Protein AF-A9EQ02-F1 (afdb_monomer)

Solvent-accessible surface area (backbone atoms only — not comparable to full-atom values): 9362 Å² total; per-residue (Å²): 140,82,87,82,80,83,86,80,81,87,84,89,78,82,87,79,85,84,86,68,87,80,81,74,72,84,68,91,67,65,76,79,78,74,63,93,78,75,87,81,80,82,94,76,81,80,89,75,95,81,84,79,92,88,86,83,88,87,68,89,73,66,67,55,66,66,58,56,41,49,5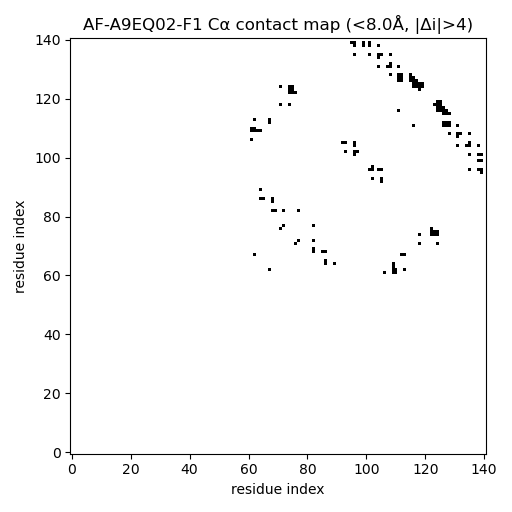6,42,31,74,38,55,65,59,51,77,65,56,47,50,57,43,50,52,54,51,51,53,50,47,53,48,16,52,79,63,73,31,46,70,37,47,53,50,29,44,46,36,40,67,76,44,53,41,67,43,99,80,42,40,73,44,60,78,41,60,70,36,45,55,51,28,50,70,59,59,110

Structure (mmCIF, N/CA/C/O backbone):
data_AF-A9EQ02-F1
#
_entry.id   AF-A9EQ02-F1
#
loop_
_atom_site.group_PDB
_atom_site.id
_atom_site.type_symbol
_atom_site.label_atom_id
_atom_site.label_alt_id
_atom_site.label_comp_id
_atom_site.label_asym_id
_atom_site.label_entity_id
_atom_site.label_seq_id
_atom_site.pdbx_PDB_ins_code
_atom_site.Cartn_x
_atom_site.Cartn_y
_atom_site.Cartn_z
_atom_site.occupancy
_atom_site.B_iso_or_equiv
_atom_site.auth_seq_id
_atom_site.auth_comp_id
_atom_site.auth_asym_id
_atom_site.auth_atom_id
_atom_site.pdbx_PDB_model_num
ATOM 1 N N . MET A 1 1 ? 37.600 7.383 -55.917 1.00 43.31 1 MET A N 1
ATOM 2 C CA . MET A 1 1 ? 37.124 6.985 -54.575 1.00 43.31 1 MET A CA 1
ATOM 3 C C . MET A 1 1 ? 35.644 7.346 -54.496 1.00 43.31 1 MET A C 1
ATOM 5 O O . MET A 1 1 ? 35.332 8.526 -54.495 1.00 43.31 1 MET A O 1
ATOM 9 N N . ARG A 1 2 ? 34.736 6.365 -54.609 1.00 42.25 2 ARG A N 1
ATOM 10 C CA . ARG A 1 2 ? 33.275 6.575 -54.660 1.00 42.25 2 ARG A CA 1
ATOM 11 C C . ARG A 1 2 ? 32.650 5.933 -53.423 1.00 42.25 2 ARG A C 1
ATOM 13 O O . ARG A 1 2 ? 32.758 4.724 -53.263 1.00 42.25 2 ARG A O 1
ATOM 20 N N . ALA A 1 3 ? 32.049 6.747 -52.560 1.00 49.22 3 ALA A N 1
ATOM 21 C CA . ALA A 1 3 ? 31.306 6.291 -51.393 1.00 49.22 3 ALA A CA 1
ATOM 22 C C . ALA A 1 3 ?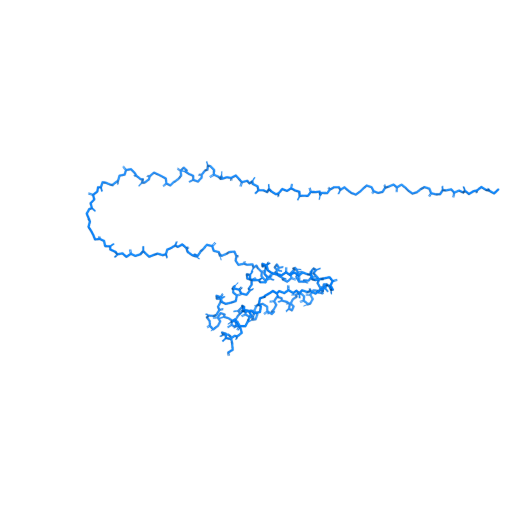 29.904 5.829 -51.824 1.00 49.22 3 ALA A C 1
ATOM 24 O O . ALA A 1 3 ? 29.127 6.607 -52.379 1.00 49.22 3 ALA A O 1
ATOM 25 N N . THR A 1 4 ? 29.604 4.554 -51.597 1.00 55.34 4 THR A N 1
ATOM 26 C CA . THR A 1 4 ? 28.272 3.956 -51.730 1.00 55.34 4 THR A CA 1
ATOM 27 C C . THR A 1 4 ? 27.456 4.251 -50.477 1.00 55.34 4 THR A C 1
ATOM 29 O O . THR A 1 4 ? 27.792 3.790 -49.389 1.00 55.34 4 THR A O 1
ATOM 32 N N . TRP A 1 5 ? 26.383 5.019 -50.644 1.00 49.88 5 TRP A N 1
ATOM 33 C CA . TRP A 1 5 ? 25.360 5.259 -49.634 1.00 49.88 5 TRP A CA 1
ATOM 34 C C . TRP A 1 5 ? 24.387 4.074 -49.613 1.00 49.88 5 TRP A C 1
ATOM 36 O O . TRP A 1 5 ? 23.770 3.766 -50.630 1.00 49.88 5 TRP A O 1
ATOM 46 N N . VAL A 1 6 ? 24.250 3.407 -48.466 1.00 51.97 6 VAL A N 1
ATOM 47 C CA . VAL A 1 6 ? 23.162 2.453 -48.208 1.00 51.97 6 VAL A CA 1
ATOM 48 C C . VAL A 1 6 ? 21.989 3.240 -47.633 1.00 51.97 6 VAL A C 1
ATOM 50 O O . VAL A 1 6 ? 22.014 3.671 -46.483 1.00 51.97 6 VAL A O 1
ATOM 53 N N . SER A 1 7 ? 20.966 3.446 -48.456 1.00 43.84 7 SER A N 1
ATOM 54 C CA . SER A 1 7 ? 19.662 3.961 -48.046 1.00 43.84 7 SER A CA 1
ATOM 55 C C . SER A 1 7 ? 18.888 2.860 -47.315 1.00 43.84 7 SER A C 1
ATOM 57 O O . SER A 1 7 ? 18.625 1.806 -47.893 1.00 43.84 7 SER A O 1
ATOM 59 N N . ARG A 1 8 ? 18.498 3.095 -46.057 1.00 42.16 8 ARG A N 1
ATOM 60 C CA . ARG A 1 8 ? 17.496 2.283 -45.351 1.00 42.16 8 ARG A CA 1
ATOM 61 C C . ARG A 1 8 ? 16.179 3.062 -45.312 1.00 42.16 8 ARG A C 1
ATOM 63 O O . ARG A 1 8 ? 16.150 4.210 -44.883 1.00 42.16 8 ARG A O 1
ATOM 70 N N . ALA A 1 9 ? 15.139 2.423 -45.838 1.00 50.91 9 ALA A N 1
ATOM 71 C CA . ALA A 1 9 ? 13.764 2.896 -45.964 1.00 50.91 9 ALA A CA 1
ATOM 72 C C . ALA A 1 9 ? 13.076 3.158 -44.601 1.00 50.91 9 ALA A C 1
ATOM 74 O O . ALA A 1 9 ? 13.541 2.638 -43.582 1.00 50.91 9 ALA A O 1
ATOM 75 N N . PRO A 1 10 ? 11.971 3.934 -44.580 1.00 45.03 10 PRO A N 1
ATOM 76 C CA . PRO A 1 10 ? 11.221 4.266 -43.370 1.00 45.03 10 PRO A CA 1
ATOM 77 C C . PRO A 1 10 ? 10.322 3.105 -42.924 1.00 45.03 10 PRO A C 1
ATOM 79 O O . PRO A 1 10 ? 9.668 2.466 -43.745 1.00 45.03 10 PRO A O 1
ATOM 82 N N . ALA A 1 11 ? 10.262 2.859 -41.615 1.00 43.84 11 ALA A N 1
ATOM 83 C CA . ALA A 1 11 ? 9.223 2.031 -41.016 1.00 43.84 11 ALA A CA 1
ATOM 84 C C . ALA A 1 11 ? 8.061 2.939 -40.599 1.00 43.84 11 ALA A C 1
ATOM 86 O O . ALA A 1 11 ? 8.168 3.723 -39.656 1.00 43.84 11 ALA A O 1
ATOM 87 N N . GLU A 1 12 ? 6.965 2.842 -41.344 1.00 45.91 12 GLU A N 1
ATOM 88 C CA . GLU A 1 12 ? 5.664 3.367 -40.958 1.00 45.91 12 GLU A CA 1
ATOM 89 C C . GLU A 1 12 ? 5.092 2.501 -39.824 1.00 45.91 12 GLU A C 1
ATOM 91 O O . GLU A 1 12 ? 4.828 1.314 -40.007 1.00 45.91 12 GLU A O 1
ATOM 96 N N . GLY A 1 13 ? 4.915 3.093 -38.643 1.00 38.91 13 GLY A N 1
ATOM 97 C CA . GLY A 1 13 ? 4.228 2.501 -37.495 1.00 38.91 13 GLY A CA 1
ATOM 98 C C . GLY A 1 13 ? 3.146 3.465 -37.024 1.00 38.91 13 GLY A C 1
ATOM 99 O O . GLY A 1 13 ? 3.438 4.546 -36.524 1.00 38.91 13 GLY A O 1
ATOM 100 N N . GLY A 1 14 ? 1.899 3.108 -37.309 1.00 35.34 14 GLY A N 1
ATOM 101 C CA . GLY A 1 14 ? 0.749 4.000 -37.350 1.00 35.34 14 GLY A CA 1
ATOM 102 C C . GLY A 1 14 ? 0.258 4.551 -36.008 1.00 35.34 14 GLY A C 1
ATOM 103 O O . GLY A 1 14 ? 0.260 3.894 -34.974 1.00 35.34 14 GLY A O 1
ATOM 104 N N . LYS A 1 15 ? -0.257 5.778 -36.118 1.00 42.47 15 LYS A N 1
ATOM 105 C CA . LYS A 1 15 ? -1.243 6.467 -35.276 1.00 42.47 15 LYS A CA 1
ATOM 106 C C . LYS A 1 15 ? -2.081 5.552 -34.372 1.00 42.47 15 LYS A C 1
ATOM 108 O O . LYS A 1 15 ? -2.837 4.744 -34.903 1.00 42.47 15 LYS A O 1
ATOM 113 N N . ARG A 1 16 ? -2.151 5.882 -33.076 1.00 41.09 16 ARG A N 1
ATOM 114 C CA . ARG A 1 16 ? -3.424 6.045 -32.343 1.00 41.09 16 ARG A CA 1
ATOM 115 C C . ARG A 1 16 ? -3.302 7.160 -31.307 1.00 41.09 16 ARG A C 1
ATOM 117 O O . ARG A 1 16 ? -2.924 6.945 -30.165 1.00 41.09 16 ARG A O 1
ATOM 124 N N . ALA A 1 17 ? -3.675 8.362 -31.734 1.00 42.12 17 ALA A N 1
ATOM 125 C CA . ALA A 1 17 ? -4.306 9.309 -30.833 1.00 42.12 17 ALA A CA 1
ATOM 126 C C . ALA A 1 17 ? -5.637 8.682 -30.388 1.00 42.12 17 ALA A C 1
ATOM 128 O O . ALA A 1 17 ? -6.490 8.428 -31.236 1.00 42.12 17 ALA A O 1
ATOM 129 N N . ASN A 1 18 ? -5.811 8.422 -29.094 1.00 40.78 18 ASN A N 1
ATOM 130 C CA . ASN A 1 18 ? -7.131 8.185 -28.516 1.00 40.78 18 ASN A CA 1
ATOM 131 C C . ASN A 1 18 ? -7.524 9.417 -27.702 1.00 40.78 18 ASN A C 1
ATOM 133 O O . ASN A 1 18 ? -7.410 9.467 -26.484 1.00 40.78 18 ASN A O 1
ATOM 137 N N . ALA A 1 19 ? -7.990 10.428 -28.432 1.00 42.75 19 ALA A N 1
ATOM 138 C CA . ALA A 1 19 ? -8.978 11.359 -27.924 1.00 42.75 19 ALA A CA 1
ATOM 139 C C . ALA A 1 19 ? -10.358 10.715 -28.126 1.00 42.75 19 ALA A C 1
ATOM 141 O O . ALA A 1 19 ? -10.790 10.552 -29.264 1.00 42.75 19 ALA A O 1
ATOM 142 N N . ALA A 1 20 ? -11.022 10.333 -27.038 1.00 40.94 20 ALA A N 1
ATOM 143 C CA . ALA A 1 20 ? -12.469 10.109 -26.942 1.00 40.94 20 ALA A CA 1
ATOM 144 C C . ALA A 1 20 ? -12.763 9.839 -25.458 1.00 40.94 20 ALA A C 1
ATOM 146 O O . ALA A 1 20 ? -12.636 8.720 -24.985 1.00 40.94 20 ALA A O 1
ATOM 147 N N . HIS A 1 21 ? -13.054 10.839 -24.629 1.00 40.94 21 HIS A N 1
ATOM 148 C CA . HIS A 1 21 ? -14.386 11.451 -24.557 1.00 40.94 21 HIS A CA 1
ATOM 149 C C . HIS A 1 21 ? -15.501 10.531 -25.074 1.00 40.94 21 HIS A C 1
ATOM 151 O O . HIS A 1 21 ? -16.154 10.823 -26.074 1.00 40.94 21 HIS A O 1
ATOM 157 N N . ARG A 1 22 ? -15.730 9.396 -24.404 1.00 40.69 22 ARG A N 1
ATOM 158 C CA . ARG A 1 22 ? -17.014 8.697 -24.523 1.00 40.69 22 ARG A CA 1
ATOM 159 C C . ARG A 1 22 ? -18.053 9.414 -23.667 1.00 40.69 22 ARG A C 1
ATOM 161 O O . ARG A 1 22 ? -18.439 8.967 -22.597 1.00 40.69 22 ARG A O 1
ATOM 168 N N . ARG A 1 23 ? -18.563 10.519 -24.214 1.00 50.31 23 ARG A N 1
ATOM 169 C CA . ARG A 1 23 ? -19.991 10.815 -24.098 1.00 50.31 23 ARG A CA 1
ATOM 170 C C . ARG A 1 23 ? -20.717 9.790 -24.966 1.00 50.31 23 ARG A C 1
ATOM 172 O O . ARG A 1 23 ? -20.695 9.864 -26.190 1.00 50.31 23 ARG A O 1
ATOM 179 N N . SER A 1 24 ? -21.333 8.811 -24.330 1.00 43.22 24 SER A N 1
ATOM 180 C CA . SER A 1 24 ? -22.407 8.002 -24.906 1.00 43.22 24 SER A CA 1
ATOM 181 C C . SER A 1 24 ? -23.502 8.039 -23.850 1.00 43.22 24 SER A C 1
ATOM 183 O O . SER A 1 24 ? -23.374 7.432 -22.800 1.00 43.22 24 SER A O 1
ATOM 185 N N . ALA A 1 25 ? -24.285 9.112 -23.911 1.00 44.69 25 ALA A N 1
ATOM 186 C CA . ALA A 1 25 ? -25.658 9.084 -24.400 1.00 44.69 25 ALA A CA 1
ATOM 187 C C . ALA A 1 25 ? -26.586 8.490 -23.326 1.00 44.69 25 ALA A C 1
ATOM 189 O O . ALA A 1 25 ? -26.479 7.299 -23.036 1.00 44.69 25 ALA A O 1
ATOM 190 N N . PRO A 1 26 ? -27.473 9.304 -22.720 1.00 43.81 26 PRO A N 1
ATOM 191 C CA . PRO A 1 26 ? -28.499 8.779 -21.836 1.00 43.81 26 PRO A CA 1
ATOM 192 C C . PRO A 1 26 ? -29.329 7.789 -22.647 1.00 43.81 26 PRO A C 1
ATOM 194 O O . PRO A 1 26 ? -29.818 8.106 -23.732 1.00 43.81 26 PRO A O 1
ATOM 197 N N . SER A 1 27 ? -29.450 6.565 -22.152 1.00 46.91 27 SER A N 1
ATOM 198 C CA . SER A 1 27 ? -30.404 5.599 -22.667 1.00 46.91 27 SER A CA 1
ATOM 199 C C . SER A 1 27 ? -31.812 6.153 -22.447 1.00 46.91 27 SER A C 1
ATOM 201 O O . SER A 1 27 ? -32.435 5.930 -21.408 1.00 46.91 27 SER A O 1
ATOM 203 N N . GLU A 1 28 ? -32.305 6.852 -23.472 1.00 47.22 28 GLU A N 1
ATOM 204 C CA . GLU A 1 28 ? -33.687 7.263 -23.782 1.00 47.22 28 GLU A CA 1
ATOM 205 C C . GLU A 1 28 ? -34.643 6.048 -23.902 1.00 47.22 28 GLU A C 1
ATOM 207 O O . GLU A 1 28 ? -35.543 5.994 -24.732 1.00 47.22 28 GLU A O 1
ATOM 212 N N . LEU A 1 29 ? -34.413 5.023 -23.084 1.00 47.16 29 LEU A N 1
ATOM 213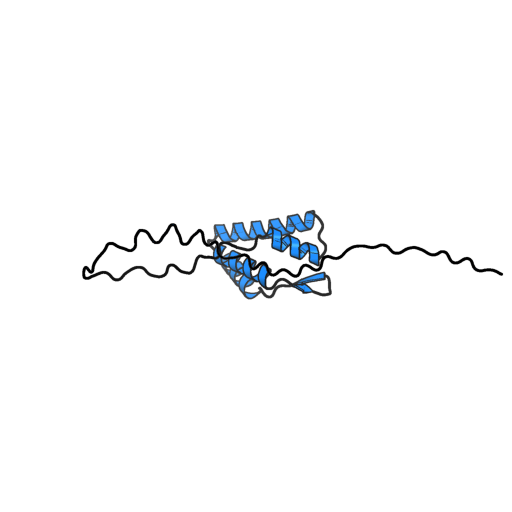 C CA . LEU A 1 29 ? -35.179 3.786 -22.976 1.00 47.16 29 LEU A CA 1
ATOM 214 C C . LEU A 1 29 ? -35.501 3.442 -21.514 1.00 47.16 29 LEU A C 1
ATOM 216 O O . LEU A 1 29 ? -36.401 2.645 -21.275 1.00 47.16 29 LEU A O 1
ATOM 220 N N . PHE A 1 30 ? -34.857 4.095 -20.536 1.00 44.16 30 PHE A N 1
ATOM 221 C CA . PHE A 1 30 ? -35.216 3.952 -19.119 1.00 44.16 30 PHE A CA 1
ATOM 222 C C . PHE A 1 30 ? -36.356 4.888 -18.678 1.00 44.16 30 PHE A C 1
ATOM 224 O O . PHE A 1 30 ? -37.062 4.591 -17.720 1.00 44.16 30 PHE A O 1
ATOM 231 N N . ILE A 1 31 ? -36.618 5.981 -19.408 1.00 50.50 31 ILE A N 1
ATOM 232 C CA . ILE A 1 31 ? -37.696 6.932 -19.063 1.00 50.50 31 ILE A CA 1
ATOM 233 C C . ILE A 1 31 ? -39.105 6.348 -19.324 1.00 50.50 31 ILE A C 1
ATOM 235 O O . ILE A 1 31 ? -40.091 6.841 -18.779 1.00 50.50 31 ILE A O 1
ATOM 239 N N . ALA A 1 32 ? -39.231 5.254 -20.084 1.00 47.88 32 ALA A N 1
ATOM 240 C CA . ALA A 1 32 ? -40.532 4.711 -20.488 1.00 47.88 32 ALA A CA 1
ATOM 241 C C . ALA A 1 32 ? -41.138 3.642 -19.549 1.00 47.88 32 ALA A C 1
ATOM 243 O O . ALA A 1 32 ? -42.296 3.275 -19.745 1.00 47.88 32 ALA A O 1
ATOM 244 N N . LEU A 1 33 ? -40.414 3.147 -18.535 1.00 50.41 33 LEU A N 1
ATOM 245 C CA . LEU A 1 33 ? -40.886 2.031 -17.692 1.00 50.41 33 LEU A CA 1
ATOM 246 C C . LEU A 1 33 ? -41.288 2.408 -16.256 1.00 50.41 33 LEU A C 1
ATOM 248 O O . LEU A 1 33 ? -41.877 1.574 -15.576 1.00 50.41 33 LEU A O 1
ATOM 252 N N . GLU A 1 34 ? -41.092 3.659 -15.816 1.00 48.47 34 GLU A N 1
ATOM 253 C CA . GLU A 1 34 ? -41.280 4.016 -14.394 1.00 48.47 34 GLU A CA 1
ATOM 254 C C . GLU A 1 34 ? -42.217 5.202 -14.095 1.00 48.47 34 GLU A C 1
ATOM 256 O O . GLU A 1 34 ? -42.387 5.576 -12.939 1.00 48.47 34 GLU A O 1
ATOM 261 N N . GLN A 1 35 ? -42.893 5.789 -15.093 1.00 44.03 35 GLN A N 1
ATOM 262 C CA . GLN A 1 35 ? -43.885 6.855 -14.838 1.00 44.03 35 GLN A CA 1
ATOM 263 C C . GLN A 1 35 ? -45.353 6.404 -14.903 1.00 44.03 35 GLN A C 1
ATOM 265 O O . GLN A 1 35 ? -46.245 7.192 -14.596 1.00 44.03 35 GLN A O 1
ATOM 270 N N . ARG A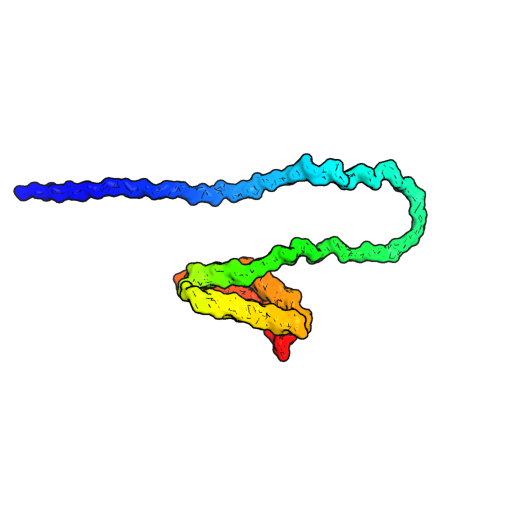 1 36 ? -45.641 5.125 -15.191 1.00 49.69 36 ARG A N 1
ATOM 271 C CA . ARG A 1 36 ? -47.023 4.600 -15.238 1.00 49.69 36 ARG A CA 1
ATOM 272 C C . ARG A 1 36 ? -47.622 4.238 -13.871 1.00 49.69 36 ARG A C 1
ATOM 274 O O . ARG A 1 36 ? -48.519 3.406 -13.788 1.00 49.69 36 ARG A O 1
ATOM 281 N N . THR A 1 37 ? -47.148 4.853 -12.795 1.00 50.53 37 THR A N 1
ATOM 282 C CA . THR A 1 37 ? -47.724 4.708 -11.446 1.00 50.53 37 THR A CA 1
ATOM 283 C C . THR A 1 37 ? -47.925 6.052 -10.745 1.00 50.53 37 THR A C 1
ATOM 285 O O . THR A 1 37 ? -48.164 6.081 -9.542 1.00 50.53 37 THR A O 1
ATOM 288 N N . ARG A 1 38 ? -47.872 7.179 -11.478 1.00 52.88 38 ARG A N 1
ATOM 289 C CA . ARG A 1 38 ? -47.958 8.528 -10.887 1.00 52.88 38 ARG A CA 1
ATOM 290 C C . ARG A 1 38 ? -49.326 9.227 -10.994 1.00 52.88 38 ARG A C 1
ATOM 292 O O . ARG A 1 38 ? -49.472 10.305 -10.436 1.00 52.88 38 ARG A O 1
ATOM 299 N N . ASP A 1 39 ? -50.347 8.613 -11.597 1.00 47.62 39 ASP A N 1
ATOM 300 C CA . ASP A 1 39 ? -51.625 9.307 -11.873 1.00 47.62 39 ASP A CA 1
ATOM 301 C C . ASP A 1 39 ? -52.848 8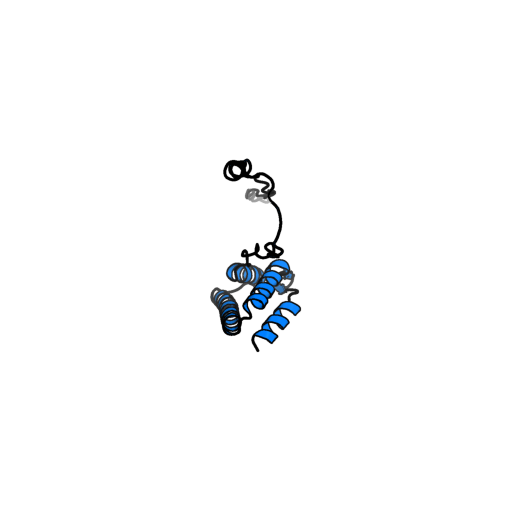.813 -11.088 1.00 47.62 39 ASP A C 1
ATOM 303 O O . ASP A 1 39 ? -53.973 9.031 -11.521 1.00 47.62 39 ASP A O 1
ATOM 307 N N . ASN A 1 40 ? -52.692 8.162 -9.932 1.00 52.81 40 ASN A N 1
ATOM 308 C CA . ASN A 1 40 ? -53.840 7.912 -9.050 1.00 52.81 40 ASN A CA 1
ATOM 309 C C . ASN A 1 40 ? -53.430 7.826 -7.577 1.00 52.81 40 ASN A C 1
ATOM 311 O O . ASN A 1 40 ? -53.305 6.725 -7.053 1.00 52.81 40 ASN A O 1
ATOM 315 N N . LEU A 1 41 ? -53.287 8.964 -6.889 1.00 53.91 41 LEU A N 1
ATOM 316 C CA . LEU A 1 41 ? -53.746 9.060 -5.498 1.00 53.91 41 LEU A CA 1
ATOM 317 C C . LEU A 1 41 ? -53.856 10.520 -5.041 1.00 53.91 41 LEU A C 1
ATOM 319 O O . LEU A 1 41 ? -52.871 11.245 -4.936 1.00 53.91 41 LEU A O 1
ATOM 323 N N . GLY A 1 42 ? -55.096 10.939 -4.791 1.00 43.34 42 GLY A N 1
ATOM 324 C CA . GLY A 1 42 ? -55.433 12.232 -4.208 1.00 43.34 42 GLY A CA 1
ATOM 325 C C . GLY A 1 42 ? -55.014 12.380 -2.733 1.00 43.34 42 GLY A C 1
ATOM 326 O O . GLY A 1 42 ? -54.457 11.464 -2.128 1.00 43.34 42 GLY A O 1
ATOM 327 N N . PRO A 1 43 ? -55.289 13.553 -2.137 1.00 54.59 43 PRO A N 1
ATOM 328 C CA . PRO A 1 43 ? -54.666 14.006 -0.899 1.00 54.59 43 PRO A CA 1
ATOM 329 C C . PRO A 1 43 ? -55.359 13.433 0.346 1.00 54.59 43 PRO A C 1
ATOM 331 O O . PRO A 1 43 ? -56.487 13.806 0.673 1.00 54.59 43 PRO A O 1
ATOM 334 N N . MET A 1 44 ? -54.664 12.578 1.100 1.00 44.91 44 MET A N 1
ATOM 335 C CA . MET A 1 44 ? -55.088 12.141 2.435 1.00 44.91 44 MET A CA 1
ATOM 336 C C . MET A 1 44 ? -53.962 12.301 3.465 1.00 44.91 44 MET A C 1
ATOM 338 O O . MET A 1 44 ? -53.035 11.511 3.547 1.00 44.91 44 MET A O 1
ATOM 342 N N . LYS A 1 45 ? -54.082 13.398 4.218 1.00 44.47 45 LYS A N 1
ATOM 343 C CA . LYS A 1 45 ? -53.966 13.540 5.681 1.00 44.47 45 LYS A CA 1
ATOM 344 C C . LYS A 1 45 ? -52.990 12.628 6.453 1.00 44.47 45 LYS A C 1
ATOM 346 O O . LYS A 1 45 ? -53.257 11.452 6.643 1.00 44.47 45 LYS A O 1
ATOM 351 N N . ALA A 1 46 ? -52.070 13.329 7.122 1.00 48.88 46 ALA A N 1
ATOM 352 C CA . ALA A 1 46 ? -51.651 13.164 8.520 1.00 48.88 46 ALA A CA 1
ATOM 353 C C . ALA A 1 46 ? -50.836 11.921 8.924 1.00 48.88 46 ALA A C 1
ATOM 355 O O . ALA A 1 46 ? -51.288 10.792 8.795 1.00 48.88 46 ALA A O 1
ATOM 356 N N . SER A 1 47 ? -49.706 12.215 9.589 1.00 46.81 47 SER A N 1
ATOM 357 C CA . SER A 1 47 ? -48.806 11.303 10.314 1.00 46.81 47 SER A CA 1
ATOM 358 C C . SER A 1 47 ? -48.145 10.261 9.401 1.00 46.81 47 SER A C 1
ATOM 360 O O . SER A 1 47 ? -48.809 9.461 8.764 1.00 46.81 47 SER A O 1
ATOM 362 N N . HIS A 1 48 ? -46.827 10.181 9.263 1.00 44.44 48 HIS A N 1
ATOM 363 C CA . HIS A 1 48 ? -45.838 9.972 10.313 1.00 44.44 48 HIS A CA 1
ATOM 364 C C . HIS A 1 48 ? -44.472 10.483 9.811 1.00 44.44 48 HIS A C 1
ATOM 366 O O . HIS A 1 48 ? -44.084 10.204 8.679 1.00 44.44 48 HIS A O 1
ATOM 372 N N . MET A 1 49 ? -43.727 11.207 10.651 1.00 56.28 49 MET A N 1
ATOM 373 C CA . MET A 1 49 ? -42.265 11.267 10.532 1.00 56.28 49 MET A CA 1
ATOM 374 C C . MET A 1 49 ? -41.717 9.833 10.569 1.00 56.28 49 MET A C 1
ATOM 376 O O . MET A 1 49 ? -42.129 9.101 11.465 1.00 56.28 49 MET A O 1
ATOM 380 N N . ILE A 1 50 ? -40.816 9.468 9.644 1.00 56.59 50 ILE A N 1
ATOM 381 C CA . ILE A 1 50 ? -39.627 8.588 9.784 1.00 56.59 50 ILE A CA 1
ATOM 382 C C . ILE A 1 50 ? -39.165 8.126 8.381 1.00 56.59 50 ILE A C 1
ATOM 384 O O . ILE A 1 50 ? -39.987 7.943 7.490 1.00 56.59 50 ILE A O 1
ATOM 388 N N . LEU A 1 51 ? -37.847 7.908 8.250 1.00 49.19 51 LEU A N 1
ATOM 389 C CA . LEU A 1 51 ? -37.061 7.402 7.107 1.00 49.19 51 LEU A CA 1
ATOM 390 C C . LEU A 1 51 ? -36.556 8.494 6.140 1.00 49.19 51 LEU A C 1
ATOM 392 O O . LEU A 1 51 ? -37.147 8.769 5.106 1.00 49.19 51 LEU A O 1
ATOM 396 N N . ALA A 1 52 ? -35.570 9.312 6.518 1.00 52.12 52 ALA A N 1
ATOM 397 C CA . ALA A 1 52 ? -34.161 8.974 6.780 1.00 52.12 52 ALA A CA 1
ATOM 398 C C . ALA A 1 52 ? -33.422 8.418 5.543 1.00 52.12 52 ALA A C 1
ATOM 400 O O . ALA A 1 52 ? -33.604 7.272 5.155 1.00 52.12 52 ALA A O 1
ATOM 401 N N . LEU A 1 53 ? -32.559 9.276 4.986 1.00 55.09 53 LEU A N 1
ATOM 402 C CA . LEU A 1 53 ? -31.179 8.962 4.602 1.00 55.09 53 LEU A CA 1
ATOM 403 C C . LEU A 1 53 ? -30.961 7.702 3.731 1.00 55.09 53 LEU A C 1
ATOM 405 O O . LEU A 1 53 ? -30.435 6.701 4.201 1.00 55.09 53 LEU A O 1
ATOM 409 N N . ALA A 1 54 ? -31.288 7.765 2.440 1.00 55.66 54 ALA A N 1
ATOM 410 C CA . ALA A 1 54 ? -31.009 6.675 1.494 1.00 55.66 54 ALA A CA 1
ATOM 411 C C . ALA A 1 54 ? -30.197 7.132 0.265 1.00 55.66 54 ALA A C 1
ATOM 413 O O . ALA A 1 54 ? -30.500 6.736 -0.854 1.00 55.66 54 ALA A O 1
ATOM 414 N N . CYS A 1 55 ? -29.174 7.976 0.458 1.00 50.62 55 CYS A N 1
ATOM 415 C CA . CYS A 1 55 ? -28.325 8.469 -0.640 1.00 50.62 55 CYS A CA 1
ATOM 416 C C . CYS A 1 55 ? -26.817 8.465 -0.317 1.00 50.62 55 CYS A C 1
ATOM 418 O O . CYS A 1 55 ? -26.172 9.485 -0.537 1.00 50.62 55 CYS A O 1
ATOM 420 N N . LEU A 1 56 ? -26.239 7.375 0.212 1.00 54.31 56 LEU A N 1
ATOM 421 C CA . LEU A 1 56 ? -24.769 7.289 0.372 1.00 54.31 56 LEU A CA 1
ATOM 422 C C . LEU A 1 56 ? -24.107 5.958 -0.048 1.00 54.31 56 LEU A C 1
ATOM 424 O O . LEU A 1 56 ? -22.890 5.871 0.014 1.00 54.31 56 LEU A O 1
ATOM 428 N N . PHE A 1 57 ? -24.834 4.955 -0.554 1.00 51.56 57 PHE A N 1
ATOM 429 C CA . PHE A 1 57 ? -24.237 3.660 -0.945 1.00 51.56 57 PHE A CA 1
ATOM 430 C C . PHE A 1 57 ? -24.222 3.430 -2.465 1.00 51.56 57 PHE A C 1
ATOM 432 O O . PHE A 1 57 ? -24.686 2.403 -2.949 1.00 51.56 57 PHE A O 1
ATOM 439 N N . THR A 1 58 ? -23.726 4.393 -3.248 1.00 48.16 58 THR A N 1
ATOM 440 C CA . THR A 1 58 ? -23.550 4.232 -4.708 1.00 48.16 58 THR A CA 1
ATOM 441 C C . THR A 1 58 ? -22.086 4.146 -5.132 1.00 48.16 58 THR A C 1
ATOM 443 O O . THR A 1 58 ? -21.735 4.640 -6.199 1.00 48.16 58 THR A O 1
ATOM 446 N N . ALA A 1 59 ? -21.223 3.526 -4.331 1.00 45.75 59 ALA A N 1
ATOM 447 C CA . ALA A 1 59 ? -19.849 3.254 -4.740 1.00 45.75 59 ALA A CA 1
ATOM 448 C C . ALA A 1 59 ? -19.444 1.833 -4.337 1.00 45.75 59 ALA A C 1
ATOM 450 O O . ALA A 1 59 ? -18.575 1.639 -3.508 1.00 45.75 59 ALA A O 1
ATOM 451 N N . ALA A 1 60 ? -20.094 0.833 -4.936 1.00 43.38 60 ALA A N 1
ATOM 452 C CA . ALA A 1 60 ? -19.544 -0.525 -4.998 1.00 43.38 60 ALA A CA 1
ATOM 453 C C . ALA A 1 60 ? -18.675 -0.709 -6.261 1.00 43.38 60 ALA A C 1
ATOM 455 O O . ALA A 1 60 ? -18.585 -1.800 -6.813 1.00 43.38 60 ALA A O 1
ATOM 456 N N . CYS A 1 61 ? -18.079 0.382 -6.747 1.00 49.34 61 CYS A N 1
ATOM 457 C CA . CYS A 1 61 ? -16.900 0.325 -7.598 1.00 49.34 61 CYS A CA 1
ATOM 458 C C . CYS A 1 61 ? -15.694 0.533 -6.674 1.00 49.34 61 CYS A C 1
ATOM 460 O O . CYS A 1 61 ? -15.045 1.572 -6.768 1.00 49.34 61 CYS A O 1
ATOM 462 N N . SER A 1 62 ? -15.464 -0.369 -5.711 1.00 53.00 62 SER A N 1
ATOM 463 C CA . SER A 1 62 ? -14.157 -0.382 -5.044 1.00 53.00 62 SER A CA 1
ATOM 464 C C . SER A 1 62 ? -13.117 -0.710 -6.121 1.00 53.00 62 SER A C 1
ATOM 466 O O . SER A 1 62 ? -13.386 -1.593 -6.946 1.00 53.00 62 SER A O 1
ATOM 468 N N . PRO A 1 63 ? -11.987 0.011 -6.181 1.00 61.88 63 PRO A N 1
ATOM 469 C CA . PRO A 1 63 ? -10.891 -0.372 -7.058 1.00 61.88 63 PRO A CA 1
ATOM 470 C C . PRO A 1 63 ? -10.465 -1.804 -6.733 1.00 61.88 63 PRO A C 1
ATOM 472 O O . PRO A 1 63 ? -10.423 -2.192 -5.563 1.00 61.88 63 PRO A O 1
ATOM 475 N N . LEU A 1 64 ? -10.228 -2.600 -7.776 1.00 78.56 64 LEU A N 1
ATOM 476 C CA . LEU A 1 64 ? -9.811 -3.985 -7.606 1.00 78.56 64 LEU A CA 1
ATOM 477 C C . LEU A 1 64 ? -8.324 -4.028 -7.254 1.00 78.56 64 LEU A C 1
ATOM 479 O O . LEU A 1 64 ? -7.515 -3.275 -7.795 1.00 78.56 64 LEU A O 1
ATOM 483 N N . GLU A 1 65 ? -7.964 -4.932 -6.350 1.00 87.56 65 GLU A N 1
ATOM 484 C CA . GLU A 1 65 ? -6.586 -5.106 -5.881 1.00 87.56 65 GLU A CA 1
ATOM 485 C C . GLU A 1 65 ? -5.653 -5.506 -7.034 1.00 87.56 65 GLU A C 1
ATOM 487 O O . GLU A 1 65 ? -4.497 -5.079 -7.076 1.00 87.56 65 GLU A O 1
ATOM 492 N N . ASP A 1 66 ? -6.198 -6.240 -8.012 1.00 89.31 66 ASP A N 1
ATOM 493 C CA . ASP A 1 66 ? -5.541 -6.584 -9.274 1.00 89.31 66 ASP A CA 1
ATOM 494 C C . ASP A 1 66 ? -5.066 -5.340 -10.036 1.00 89.31 66 ASP A C 1
ATOM 496 O O . ASP A 1 66 ? -3.898 -5.265 -10.416 1.00 89.31 66 ASP A O 1
ATOM 500 N N . ASP A 1 67 ? -5.929 -4.328 -10.194 1.00 90.94 67 ASP A N 1
ATOM 501 C CA . ASP A 1 67 ? -5.598 -3.103 -10.931 1.00 90.94 67 ASP A CA 1
ATOM 502 C C . ASP A 1 67 ? -4.471 -2.332 -10.221 1.00 90.94 67 ASP A C 1
ATOM 504 O O . ASP A 1 67 ? -3.524 -1.858 -10.851 1.00 90.94 67 ASP A O 1
ATOM 508 N N . LEU A 1 68 ? -4.518 -2.248 -8.886 1.00 91.19 68 LEU A N 1
ATOM 509 C CA . LEU A 1 68 ? -3.469 -1.603 -8.090 1.00 91.19 68 LEU A CA 1
ATOM 510 C C . LEU A 1 68 ? -2.122 -2.318 -8.214 1.00 91.19 68 LEU A C 1
ATOM 512 O O . LEU A 1 68 ? -1.081 -1.663 -8.332 1.00 91.19 68 LEU A O 1
ATOM 516 N N . CYS A 1 69 ? -2.122 -3.650 -8.174 1.00 94.25 69 CYS A N 1
ATOM 517 C CA . CYS A 1 69 ? -0.907 -4.432 -8.364 1.00 94.25 69 CYS A CA 1
ATOM 518 C C . CYS A 1 69 ? -0.382 -4.321 -9.799 1.00 94.25 69 CYS A C 1
ATOM 520 O O . CYS A 1 69 ? 0.831 -4.188 -9.968 1.00 94.25 69 CYS A O 1
ATOM 522 N N . ASP A 1 70 ? -1.257 -4.276 -10.806 1.00 92.75 70 ASP A N 1
ATOM 523 C CA . ASP A 1 70 ? -0.880 -4.031 -12.201 1.00 92.75 70 ASP A CA 1
ATOM 524 C C . ASP A 1 70 ? -0.183 -2.669 -12.336 1.00 92.75 70 ASP A C 1
ATOM 526 O O . ASP A 1 70 ? 0.951 -2.601 -12.809 1.00 92.75 70 ASP A O 1
ATOM 530 N N . TYR A 1 71 ? -0.783 -1.585 -11.828 1.00 91.94 71 TYR A N 1
ATOM 531 C CA . TYR A 1 71 ? -0.183 -0.245 -11.901 1.00 91.94 71 TYR A CA 1
ATOM 532 C C . TYR A 1 71 ? 1.154 -0.140 -11.161 1.00 91.94 71 TYR A C 1
ATOM 534 O O . TYR A 1 71 ? 2.090 0.514 -11.638 1.00 91.94 71 TYR A O 1
ATOM 542 N N . LYS A 1 72 ? 1.267 -0.787 -9.997 1.00 92.06 72 LYS A N 1
ATOM 543 C CA . LYS A 1 72 ? 2.521 -0.849 -9.234 1.00 92.06 72 LYS A CA 1
ATOM 544 C C . LYS A 1 72 ? 3.591 -1.600 -10.007 1.00 92.06 72 LYS A C 1
ATOM 546 O O . LYS A 1 72 ? 4.723 -1.131 -10.090 1.00 92.06 72 LYS A O 1
ATOM 551 N N . CYS A 1 73 ? 3.235 -2.726 -10.608 1.00 94.19 73 CYS A N 1
ATOM 552 C CA . CYS A 1 73 ? 4.181 -3.564 -11.322 1.00 94.19 73 CYS A CA 1
ATOM 553 C C . CYS A 1 73 ? 4.593 -3.012 -12.683 1.00 94.19 73 CYS A C 1
ATOM 555 O O . CYS A 1 73 ? 5.757 -3.168 -13.057 1.00 94.19 73 CYS A O 1
ATOM 557 N N . ASP A 1 74 ? 3.704 -2.292 -13.362 1.00 93.38 74 ASP A N 1
ATOM 558 C CA . ASP A 1 74 ? 4.034 -1.502 -14.547 1.00 93.38 74 ASP A CA 1
ATOM 559 C C . ASP A 1 74 ? 5.016 -0.365 -14.220 1.00 93.38 74 ASP A C 1
ATOM 561 O O . ASP A 1 74 ? 5.837 0.006 -15.060 1.00 93.38 74 ASP A O 1
ATOM 565 N N . CYS A 1 75 ? 4.951 0.182 -13.001 1.00 93.88 75 CYS A N 1
ATOM 566 C CA . CYS A 1 75 ? 5.859 1.225 -12.531 1.00 93.88 75 CYS A CA 1
ATOM 567 C C . CYS A 1 75 ? 7.227 0.676 -12.104 1.00 93.88 75 CYS A C 1
ATOM 569 O O . CYS A 1 75 ? 8.254 1.163 -12.564 1.00 93.88 75 CYS A O 1
ATOM 571 N N . GLU A 1 76 ? 7.250 -0.306 -11.201 1.00 93.38 76 GLU A N 1
ATOM 572 C CA . GLU A 1 76 ? 8.479 -0.759 -10.531 1.00 93.38 76 GLU A CA 1
ATOM 573 C C . GLU A 1 76 ? 9.190 -1.889 -11.294 1.00 93.38 76 GLU A C 1
ATOM 575 O O . GLU A 1 76 ? 10.371 -2.152 -11.066 1.00 93.38 76 GLU A O 1
ATOM 580 N N . GLY A 1 77 ? 8.487 -2.545 -12.222 1.00 91.38 77 GLY A N 1
ATOM 581 C CA . GLY A 1 77 ? 8.975 -3.711 -12.949 1.00 91.38 77 GLY A CA 1
ATOM 582 C C . GLY A 1 77 ? 8.991 -4.965 -12.075 1.00 91.38 77 GLY A C 1
ATOM 583 O O . GLY A 1 77 ? 10.053 -5.404 -11.638 1.00 91.38 77 GLY A O 1
ATOM 584 N N . CYS A 1 78 ? 7.820 -5.564 -11.850 1.00 92.00 78 CYS A N 1
ATOM 585 C CA . CYS A 1 78 ? 7.695 -6.813 -11.091 1.00 92.00 78 CYS A CA 1
ATOM 586 C C . CYS A 1 78 ? 7.963 -8.069 -11.933 1.00 92.00 78 CYS A C 1
ATOM 588 O O . CYS A 1 78 ? 7.673 -8.134 -13.128 1.00 92.00 78 CYS A O 1
ATOM 590 N N . SER A 1 79 ? 8.411 -9.124 -11.261 1.00 94.81 79 SER A N 1
ATOM 591 C CA . SER A 1 79 ? 8.256 -10.514 -11.695 1.00 94.81 79 SER A CA 1
ATOM 592 C C . SER A 1 79 ? 6.874 -11.076 -11.333 1.00 94.81 79 SER A C 1
ATOM 594 O O . SER A 1 79 ? 6.224 -10.590 -10.410 1.00 94.81 79 SER A O 1
ATOM 596 N N . ASP A 1 80 ? 6.459 -12.172 -11.981 1.00 93.62 80 ASP A N 1
ATOM 597 C CA . ASP A 1 80 ? 5.195 -12.873 -11.676 1.00 93.62 80 ASP A CA 1
ATOM 598 C C . ASP A 1 80 ? 5.057 -13.231 -10.187 1.00 93.62 80 ASP A C 1
ATOM 600 O O . ASP A 1 80 ? 3.965 -13.233 -9.623 1.00 93.62 80 ASP A O 1
ATOM 604 N N . ARG A 1 81 ? 6.185 -13.529 -9.531 1.00 95.81 81 ARG A N 1
ATOM 605 C CA . ARG A 1 81 ? 6.213 -13.810 -8.097 1.00 95.81 81 ARG A CA 1
ATOM 606 C C . ARG A 1 81 ? 5.917 -12.563 -7.269 1.00 95.81 81 ARG A C 1
ATOM 608 O O . ARG A 1 81 ? 5.151 -12.647 -6.324 1.00 95.81 81 ARG A O 1
ATOM 615 N N . GLU A 1 82 ? 6.525 -11.431 -7.606 1.00 94.75 82 GLU A N 1
ATOM 616 C CA . GLU A 1 82 ? 6.312 -10.170 -6.883 1.00 94.75 82 GLU A CA 1
ATOM 617 C C . GLU A 1 82 ? 4.894 -9.633 -7.082 1.00 94.75 82 GLU A C 1
ATOM 619 O O . GLU A 1 82 ? 4.338 -9.033 -6.162 1.00 94.75 82 GLU A O 1
ATOM 624 N N . TYR A 1 83 ? 4.304 -9.893 -8.251 1.00 94.38 83 TYR A N 1
ATOM 625 C CA . TYR A 1 83 ? 2.891 -9.644 -8.507 1.00 94.38 83 TYR A CA 1
ATOM 626 C C . TYR A 1 83 ? 1.993 -10.513 -7.616 1.00 94.38 83 TYR A C 1
ATOM 628 O O . TYR A 1 83 ? 1.118 -9.987 -6.936 1.00 94.38 83 TYR A O 1
ATOM 636 N N . GLY A 1 84 ? 2.264 -11.821 -7.527 1.00 95.75 84 GLY A N 1
ATOM 637 C CA . GLY A 1 84 ? 1.560 -12.710 -6.593 1.00 95.75 84 GLY A CA 1
ATOM 638 C C . GLY A 1 84 ? 1.687 -12.247 -5.139 1.00 95.75 84 GLY A C 1
ATOM 639 O O . GLY A 1 84 ? 0.685 -12.069 -4.458 1.00 95.75 84 GLY A O 1
ATOM 640 N N . ASP A 1 85 ? 2.904 -11.913 -4.702 1.00 95.88 85 ASP A N 1
ATOM 641 C CA . ASP A 1 85 ? 3.150 -11.366 -3.364 1.00 95.88 85 ASP A CA 1
ATOM 642 C C . ASP A 1 85 ? 2.433 -10.010 -3.150 1.00 95.88 85 ASP A C 1
ATOM 644 O O . ASP A 1 85 ? 2.223 -9.593 -2.011 1.00 95.88 85 ASP A O 1
ATOM 648 N N . CYS A 1 86 ? 2.110 -9.264 -4.215 1.00 95.44 86 CYS A N 1
ATOM 649 C CA . CYS A 1 86 ? 1.312 -8.040 -4.134 1.00 95.44 86 CYS A CA 1
ATOM 650 C C . CYS A 1 86 ? -0.150 -8.348 -3.826 1.00 95.44 86 CYS A C 1
ATOM 652 O O . CYS A 1 86 ? -0.682 -7.767 -2.880 1.00 95.44 86 CYS A O 1
ATOM 654 N N . LEU A 1 87 ? -0.748 -9.279 -4.570 1.00 95.00 87 LEU A N 1
ATOM 655 C CA . LEU A 1 87 ? -2.125 -9.720 -4.361 1.00 95.00 87 LEU A CA 1
ATOM 656 C C . LEU A 1 87 ? -2.304 -10.346 -2.977 1.00 95.00 87 LEU A C 1
ATOM 658 O O . LEU A 1 87 ? -3.187 -9.926 -2.236 1.00 95.00 87 LEU A O 1
ATOM 662 N N . ASP A 1 88 ? -1.403 -11.251 -2.586 1.00 95.81 88 ASP A N 1
ATOM 663 C CA . ASP A 1 88 ? -1.452 -11.925 -1.283 1.00 95.81 88 ASP A CA 1
ATOM 664 C C . ASP A 1 88 ? -1.442 -10.911 -0.125 1.00 95.81 88 ASP A C 1
ATOM 666 O O . ASP A 1 88 ? -2.147 -11.073 0.866 1.00 95.81 88 ASP A O 1
ATOM 670 N N . ARG A 1 89 ? -0.694 -9.804 -0.255 1.00 93.81 89 ARG A N 1
ATOM 671 C CA . ARG A 1 89 ? -0.681 -8.744 0.768 1.00 93.81 89 ARG A CA 1
ATOM 672 C C . ARG A 1 89 ? -2.014 -8.016 0.898 1.00 93.81 89 ARG A C 1
ATOM 674 O O . ARG A 1 89 ? -2.335 -7.584 2.004 1.00 93.81 89 ARG A O 1
ATOM 681 N N . TYR A 1 90 ? -2.725 -7.794 -0.204 1.00 94.25 90 TYR A N 1
ATOM 682 C CA . TYR A 1 90 ? -4.045 -7.171 -0.163 1.00 94.25 90 TYR A CA 1
ATOM 683 C C . TYR A 1 90 ? -5.087 -8.154 0.383 1.00 94.25 90 TYR A C 1
ATOM 685 O O . TYR A 1 90 ? -5.825 -7.783 1.292 1.00 94.25 90 TYR A O 1
ATOM 693 N N . ASP A 1 91 ? -5.048 -9.419 -0.044 1.00 94.19 91 ASP A N 1
ATOM 694 C CA . ASP A 1 91 ? -5.933 -10.476 0.465 1.00 94.19 91 ASP A CA 1
ATOM 695 C C . ASP A 1 91 ? -5.763 -10.682 1.980 1.00 94.19 91 ASP A C 1
ATOM 697 O O . ASP A 1 91 ? -6.735 -10.617 2.731 1.00 94.19 91 ASP A O 1
ATOM 701 N N . ASP A 1 92 ? -4.523 -10.798 2.471 1.00 95.38 92 ASP A N 1
ATOM 702 C CA . ASP A 1 92 ? -4.235 -10.915 3.908 1.00 95.38 92 ASP A CA 1
ATOM 703 C C . ASP A 1 92 ? -4.805 -9.722 4.697 1.00 95.38 92 ASP A C 1
ATOM 705 O O . ASP A 1 92 ? -5.415 -9.878 5.760 1.00 95.38 92 ASP A O 1
ATOM 709 N N . ARG A 1 93 ? -4.638 -8.505 4.163 1.00 94.50 93 ARG A N 1
ATOM 710 C CA . ARG A 1 93 ? -5.149 -7.269 4.773 1.00 94.50 93 ARG A CA 1
ATOM 711 C C . ARG A 1 93 ? -6.672 -7.226 4.778 1.00 94.50 93 ARG A C 1
ATOM 713 O O . ARG A 1 93 ? -7.245 -6.787 5.777 1.00 94.50 93 ARG A O 1
ATOM 720 N N . TYR A 1 94 ? -7.312 -7.673 3.702 1.00 94.50 94 TYR A N 1
ATOM 721 C CA . TYR A 1 94 ? -8.760 -7.789 3.616 1.00 94.50 94 TYR A CA 1
ATOM 722 C C . TYR A 1 94 ? -9.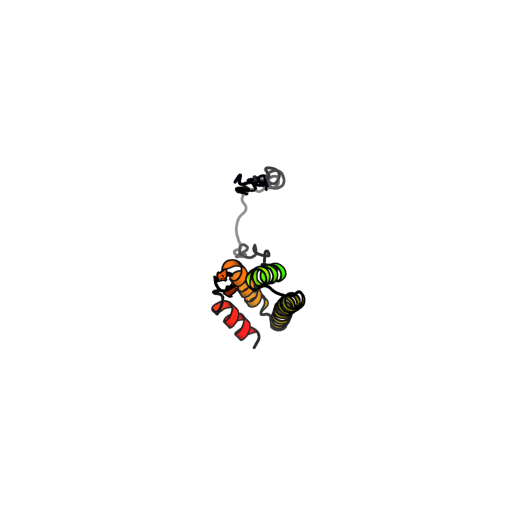285 -8.800 4.635 1.00 94.50 94 TYR A C 1
ATOM 724 O O . TYR A 1 94 ? -10.202 -8.483 5.388 1.00 94.50 94 TYR A O 1
ATOM 732 N N . VAL A 1 95 ? -8.672 -9.982 4.730 1.00 96.31 95 VAL A N 1
ATOM 733 C CA . VAL A 1 95 ? -9.059 -11.027 5.689 1.00 96.31 95 VAL A CA 1
ATOM 734 C C . VAL A 1 95 ? -8.930 -10.534 7.132 1.00 96.31 95 VAL A C 1
ATOM 736 O O . VAL A 1 95 ? -9.837 -10.749 7.944 1.00 96.31 95 VAL A O 1
ATOM 739 N N . ASP A 1 96 ? -7.838 -9.844 7.466 1.00 96.50 96 ASP A N 1
ATOM 740 C CA . ASP A 1 96 ? -7.656 -9.247 8.792 1.00 96.50 96 ASP A CA 1
ATOM 741 C C . ASP A 1 96 ? -8.693 -8.151 9.076 1.00 96.50 96 ASP A C 1
ATOM 743 O O . ASP A 1 96 ? -9.232 -8.075 10.189 1.00 96.50 96 ASP A O 1
ATOM 747 N N . ALA A 1 97 ? -9.008 -7.329 8.072 1.00 95.75 97 ALA A N 1
ATOM 748 C CA . ALA A 1 97 ? -10.023 -6.293 8.170 1.00 95.75 97 ALA A CA 1
ATOM 749 C C . ALA A 1 97 ? -11.425 -6.888 8.359 1.00 95.75 97 ALA A C 1
ATOM 751 O O . ALA A 1 97 ? -12.118 -6.508 9.302 1.00 95.75 97 ALA A O 1
ATOM 752 N N . ASP A 1 98 ? -11.832 -7.852 7.536 1.00 96.00 98 ASP A N 1
ATOM 753 C CA . ASP A 1 98 ? -13.129 -8.531 7.615 1.00 96.00 98 ASP A CA 1
ATOM 754 C C . ASP A 1 98 ? -13.323 -9.202 8.974 1.00 96.00 98 ASP A C 1
ATOM 756 O O . ASP A 1 98 ? -14.307 -8.954 9.677 1.00 96.00 98 ASP A O 1
ATOM 760 N N . ARG A 1 99 ? -12.308 -9.942 9.432 1.00 96.75 99 ARG A N 1
ATOM 761 C CA . ARG A 1 99 ? -12.332 -10.612 10.736 1.00 96.75 99 ARG A CA 1
ATOM 762 C C . ARG A 1 99 ? -12.565 -9.649 11.903 1.00 96.75 99 ARG A C 1
ATOM 764 O O . ARG A 1 99 ? -13.106 -10.059 12.934 1.00 96.75 99 ARG A O 1
ATOM 771 N N . ARG A 1 100 ? -12.137 -8.394 11.768 1.00 96.25 100 ARG A N 1
ATOM 772 C CA . ARG A 1 100 ? -12.251 -7.354 12.800 1.00 96.25 100 ARG A CA 1
ATOM 773 C C . ARG A 1 100 ? -13.374 -6.348 12.533 1.00 96.25 100 ARG A C 1
ATOM 775 O O . ARG A 1 100 ? -13.606 -5.483 13.375 1.00 96.25 100 ARG A O 1
ATOM 782 N N . GLY A 1 101 ? -14.109 -6.486 11.428 1.00 96.25 101 GLY A N 1
ATOM 783 C CA . GLY A 1 101 ? -15.166 -5.554 11.027 1.00 96.25 101 GLY A CA 1
ATOM 784 C C . GLY A 1 101 ? -14.638 -4.194 10.552 1.00 96.25 101 GLY A C 1
ATOM 785 O O . GLY A 1 101 ? -15.313 -3.185 10.726 1.00 96.25 101 GLY A O 1
ATOM 786 N N . CYS A 1 102 ? -13.431 -4.172 9.988 1.00 97.12 102 CYS A N 1
ATOM 787 C CA . CYS A 1 102 ? -12.692 -2.993 9.532 1.00 97.12 102 CYS A CA 1
ATOM 788 C C . CYS A 1 102 ? -12.682 -2.833 7.997 1.00 97.12 102 CYS A C 1
ATOM 790 O O . CYS A 1 102 ? -11.800 -2.169 7.448 1.00 97.12 102 CYS A O 1
ATOM 792 N N . VAL A 1 103 ? -13.617 -3.479 7.290 1.00 95.25 103 VAL A N 1
ATOM 793 C CA . VAL A 1 103 ? -13.666 -3.482 5.814 1.00 95.25 103 VAL A CA 1
ATOM 794 C C . VAL A 1 103 ? -13.817 -2.065 5.256 1.00 95.25 103 VAL A C 1
ATOM 796 O O . VAL A 1 103 ? -13.145 -1.723 4.293 1.00 95.25 103 VAL A O 1
ATOM 799 N N . ASP A 1 104 ? -14.575 -1.194 5.926 1.00 93.75 104 ASP A N 1
ATOM 800 C CA . ASP A 1 104 ? -14.739 0.205 5.508 1.00 93.75 104 ASP A CA 1
ATOM 801 C C . ASP A 1 104 ? -13.397 0.966 5.452 1.00 93.75 104 ASP A C 1
ATOM 803 O O . ASP A 1 104 ? -13.171 1.798 4.574 1.00 93.75 104 ASP A O 1
ATOM 807 N N . GLN A 1 105 ? -12.486 0.704 6.399 1.00 95.75 105 GLN A N 1
ATOM 808 C CA . GLN A 1 105 ? -11.153 1.314 6.421 1.00 95.75 105 GLN A CA 1
ATOM 809 C C . GLN A 1 105 ? -10.243 0.721 5.345 1.00 95.75 105 GLN A C 1
ATOM 811 O O . GLN A 1 105 ? -9.378 1.427 4.826 1.00 95.75 105 GLN A O 1
ATOM 816 N N . TYR A 1 106 ? -10.429 -0.558 5.018 1.00 95.25 106 TYR A N 1
ATOM 817 C CA . TYR A 1 106 ? -9.719 -1.212 3.926 1.00 95.25 106 TYR A CA 1
ATOM 818 C C . TYR A 1 106 ? -10.146 -0.640 2.571 1.00 95.25 106 TYR A C 1
ATOM 820 O O . TYR A 1 106 ? -9.295 -0.185 1.810 1.00 95.25 106 TYR A O 1
ATOM 828 N N . ASP A 1 107 ? -11.453 -0.536 2.325 1.00 93.69 107 ASP A N 1
ATOM 829 C CA . ASP A 1 107 ? -12.003 0.086 1.117 1.00 93.69 107 ASP A CA 1
ATOM 830 C C . ASP A 1 107 ? -11.538 1.543 0.971 1.00 93.69 107 ASP A C 1
ATOM 832 O O . ASP A 1 107 ? -11.164 1.980 -0.118 1.00 93.69 107 ASP A O 1
ATOM 836 N N . ALA A 1 108 ? -11.495 2.300 2.074 1.00 94.00 108 ALA A N 1
ATOM 837 C CA . ALA A 1 108 ? -10.982 3.670 2.067 1.00 94.00 108 ALA A CA 1
ATOM 838 C C . ALA A 1 108 ? -9.493 3.746 1.685 1.00 94.00 108 ALA A C 1
ATOM 840 O O . ALA A 1 108 ? -9.085 4.676 0.985 1.00 94.00 108 ALA A O 1
ATOM 841 N N . LEU A 1 109 ? -8.683 2.777 2.127 1.00 94.62 109 LE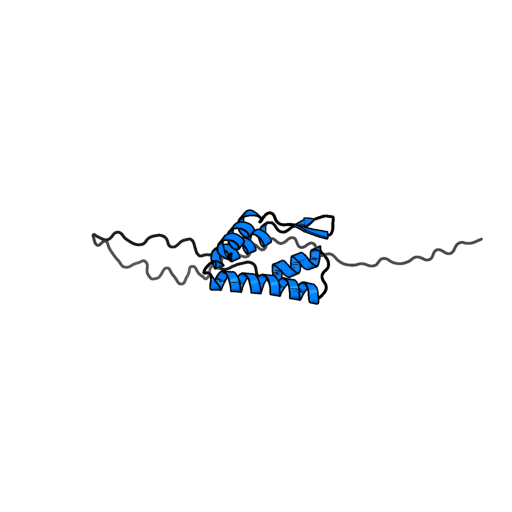U A N 1
ATOM 842 C CA . LEU A 1 109 ? -7.284 2.679 1.723 1.00 94.62 109 LEU A CA 1
ATOM 843 C C . LEU A 1 109 ? -7.170 2.388 0.224 1.00 94.62 109 LEU A C 1
ATOM 845 O O . LEU A 1 109 ? -6.459 3.120 -0.460 1.00 94.62 109 LEU A O 1
ATOM 849 N N . LEU A 1 110 ? -7.888 1.382 -0.285 1.00 93.69 110 LEU A N 1
ATOM 850 C CA . LEU A 1 110 ? -7.856 1.026 -1.707 1.00 93.69 110 LEU A CA 1
ATOM 851 C C . LEU A 1 110 ? -8.273 2.203 -2.596 1.00 93.69 110 LEU A C 1
ATOM 853 O O . LEU A 1 110 ? -7.567 2.539 -3.544 1.00 93.69 110 LEU A O 1
ATOM 857 N N . ALA A 1 111 ? -9.370 2.880 -2.246 1.00 92.38 111 ALA A N 1
ATOM 858 C CA . ALA A 1 111 ? -9.846 4.061 -2.962 1.00 92.38 111 ALA A CA 1
ATOM 859 C C . ALA A 1 111 ? -8.784 5.167 -3.027 1.00 92.38 111 ALA A C 1
ATOM 861 O O . ALA A 1 111 ? -8.552 5.760 -4.077 1.00 92.38 111 ALA A O 1
ATOM 862 N N . CYS A 1 112 ? -8.094 5.428 -1.916 1.00 93.94 112 CYS A N 1
ATOM 863 C CA . CYS A 1 112 ? -7.036 6.426 -1.908 1.00 93.94 112 CYS A CA 1
ATOM 864 C C . CYS A 1 112 ? -5.831 6.008 -2.768 1.00 93.94 112 CYS A C 1
ATOM 866 O O . CYS A 1 112 ? -5.217 6.859 -3.426 1.00 93.94 112 CYS A O 1
ATOM 868 N N . GLU A 1 113 ? -5.433 4.734 -2.721 1.00 92.50 113 GLU A N 1
ATOM 869 C CA . GLU A 1 113 ? -4.277 4.252 -3.482 1.00 92.50 113 GLU A CA 1
ATOM 870 C C . GLU A 1 113 ? -4.538 4.302 -4.989 1.00 92.50 113 GLU A C 1
ATOM 872 O O . GLU A 1 113 ? -3.618 4.642 -5.732 1.00 92.50 113 GLU A O 1
ATOM 877 N N . ASP A 1 114 ? -5.778 4.059 -5.415 1.00 90.69 114 ASP A N 1
ATOM 878 C CA . ASP A 1 114 ? -6.213 4.206 -6.808 1.00 90.69 114 ASP A CA 1
ATOM 879 C C . ASP A 1 114 ? -6.222 5.682 -7.241 1.00 90.69 114 ASP A C 1
ATOM 881 O O . ASP A 1 114 ? -5.646 6.046 -8.266 1.00 90.69 114 ASP A O 1
ATOM 885 N N . ASP A 1 115 ? -6.765 6.573 -6.405 1.00 90.50 115 ASP A N 1
ATOM 886 C CA . ASP A 1 115 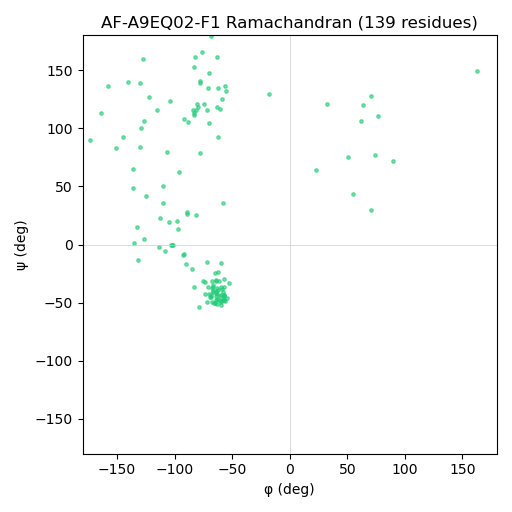? -6.869 8.005 -6.718 1.00 90.50 115 ASP A CA 1
ATOM 887 C C . ASP A 1 115 ? -5.516 8.743 -6.704 1.00 90.50 115 ASP A C 1
ATOM 889 O O . ASP A 1 115 ? -5.302 9.702 -7.455 1.00 90.50 115 ASP A O 1
ATOM 893 N N . THR A 1 116 ? -4.611 8.367 -5.794 1.00 92.00 116 THR A N 1
ATOM 894 C CA . THR A 1 116 ? -3.370 9.120 -5.517 1.00 92.00 116 THR A CA 1
ATOM 895 C C . THR A 1 116 ? -2.093 8.383 -5.899 1.00 92.00 116 THR A C 1
ATOM 897 O O . THR A 1 116 ? -1.000 8.941 -5.744 1.00 92.00 116 THR A O 1
ATOM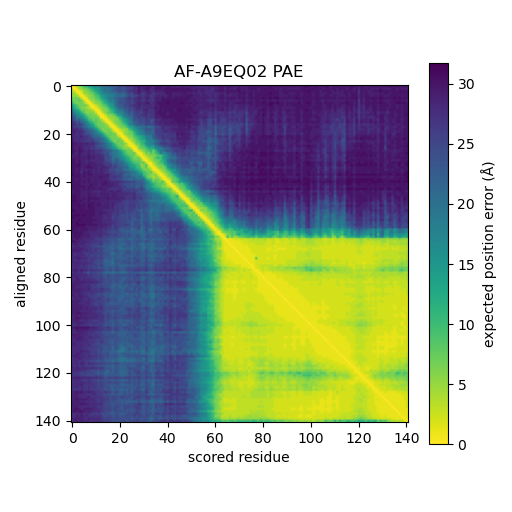 900 N N . GLY A 1 117 ? -2.219 7.149 -6.382 1.00 90.88 117 GLY A N 1
ATOM 901 C CA . GLY A 1 117 ? -1.121 6.325 -6.852 1.00 90.88 117 GLY A CA 1
ATOM 902 C C . GLY A 1 117 ? -0.387 6.967 -8.019 1.00 90.88 117 GLY A C 1
ATOM 903 O O . GLY A 1 117 ? -0.952 7.193 -9.088 1.00 90.88 117 GLY A O 1
ATOM 904 N N . ILE A 1 118 ? 0.893 7.280 -7.817 1.00 91.88 118 ILE A N 1
ATOM 905 C CA . ILE A 1 118 ? 1.746 7.834 -8.866 1.00 91.88 118 ILE A CA 1
ATOM 906 C C . ILE A 1 118 ? 3.066 7.076 -8.969 1.00 91.88 118 ILE A C 1
ATOM 908 O O . ILE A 1 118 ? 3.722 6.767 -7.971 1.00 91.88 118 ILE A O 1
ATOM 912 N N . CYS A 1 119 ? 3.486 6.843 -10.212 1.00 94.44 119 CYS A N 1
ATOM 913 C CA . CYS A 1 119 ? 4.824 6.364 -10.518 1.00 94.44 119 CYS A CA 1
ATOM 914 C C . CYS A 1 119 ? 5.798 7.543 -10.578 1.00 94.44 119 CYS A C 1
ATOM 916 O O . CYS A 1 119 ? 5.670 8.443 -11.417 1.00 94.44 119 CYS A O 1
ATOM 918 N N . ASN A 1 120 ? 6.768 7.565 -9.668 1.00 92.94 120 ASN A N 1
ATOM 919 C CA . ASN A 1 120 ? 7.798 8.596 -9.657 1.00 92.94 120 ASN A CA 1
ATOM 920 C C . ASN A 1 120 ? 8.852 8.353 -10.745 1.00 92.94 120 ASN A C 1
ATOM 922 O O . ASN A 1 120 ? 8.977 7.263 -11.285 1.00 92.94 120 ASN A O 1
ATOM 926 N N . ARG A 1 121 ? 9.676 9.374 -11.020 1.00 90.06 121 ARG A N 1
ATOM 927 C CA . ARG A 1 121 ? 10.764 9.302 -12.020 1.00 90.06 121 ARG A CA 1
ATOM 928 C C . ARG A 1 121 ? 11.823 8.232 -11.744 1.00 90.06 121 ARG A C 1
ATOM 930 O O . ARG A 1 121 ? 12.610 7.950 -12.638 1.00 90.06 121 ARG A O 1
ATOM 937 N N . ASP A 1 122 ? 11.865 7.720 -10.521 1.00 92.00 122 ASP A N 1
ATOM 938 C CA . ASP A 1 122 ? 12.806 6.693 -10.080 1.00 92.00 122 ASP A CA 1
ATOM 939 C C . ASP A 1 122 ? 12.187 5.284 -10.122 1.00 92.00 122 ASP A C 1
ATOM 941 O O . ASP A 1 122 ? 12.665 4.411 -9.401 1.00 92.00 122 ASP A O 1
ATOM 945 N N . ASP A 1 123 ? 11.105 5.089 -10.892 1.00 91.19 123 ASP A N 1
ATOM 946 C CA . ASP A 1 123 ? 10.372 3.819 -11.008 1.00 91.19 123 ASP A CA 1
ATOM 947 C C . ASP A 1 123 ? 9.928 3.299 -9.632 1.00 91.19 123 ASP A C 1
ATOM 949 O O . ASP A 1 123 ? 10.102 2.140 -9.267 1.00 91.19 123 ASP A O 1
ATOM 953 N N . LYS A 1 124 ? 9.416 4.226 -8.811 1.00 90.06 124 LYS A N 1
ATOM 954 C CA . LYS A 1 124 ? 8.923 3.951 -7.459 1.00 90.06 124 LYS A CA 1
ATOM 955 C C . LYS A 1 124 ? 7.483 4.368 -7.320 1.00 90.06 124 LYS A C 1
ATOM 957 O O . LYS A 1 124 ? 7.158 5.544 -7.538 1.00 90.06 124 LYS A O 1
ATOM 962 N N . TRP A 1 125 ? 6.663 3.436 -6.858 1.00 90.81 125 TRP A N 1
ATOM 963 C CA . TRP A 1 125 ? 5.283 3.714 -6.526 1.00 90.81 125 TRP A CA 1
ATOM 964 C C . TRP A 1 125 ? 5.194 4.568 -5.261 1.00 90.81 125 TRP A C 1
ATOM 966 O O . TRP A 1 125 ? 5.870 4.323 -4.259 1.00 90.81 125 TRP A O 1
ATOM 976 N N . SER A 1 126 ? 4.355 5.598 -5.297 1.00 92.19 126 SER A N 1
ATOM 977 C CA . SER A 1 126 ? 4.098 6.468 -4.154 1.00 92.19 126 SER A CA 1
ATOM 978 C C . SER A 1 126 ? 2.625 6.826 -4.088 1.00 92.19 126 SER A C 1
ATOM 980 O O . SER A 1 126 ? 2.011 7.141 -5.101 1.00 92.19 126 SER A O 1
ATOM 982 N N . THR A 1 127 ? 2.087 6.844 -2.872 1.00 93.00 127 THR A N 1
ATOM 983 C CA . THR A 1 127 ? 0.698 7.217 -2.583 1.00 93.00 127 THR A CA 1
ATOM 984 C C . THR A 1 127 ? 0.667 8.291 -1.500 1.00 93.00 127 THR A C 1
ATOM 986 O O . THR A 1 127 ? 1.630 8.461 -0.744 1.00 93.00 127 THR A O 1
ATOM 989 N N . SER A 1 128 ? -0.438 9.034 -1.413 1.00 93.31 128 SER A N 1
ATOM 990 C CA . SER A 1 128 ? -0.656 10.012 -0.333 1.00 93.31 128 SER A CA 1
ATOM 991 C C . SER A 1 128 ? -1.504 9.449 0.818 1.00 93.31 128 SER A C 1
ATOM 993 O O . SER A 1 128 ? -1.922 10.198 1.698 1.00 93.31 128 SER A O 1
ATOM 995 N N . CYS A 1 129 ? -1.692 8.127 0.855 1.00 95.12 129 CYS A N 1
ATOM 996 C CA . CYS A 1 129 ? -2.698 7.420 1.665 1.00 95.12 129 CYS A CA 1
ATOM 997 C C . CYS A 1 129 ? -2.243 7.031 3.064 1.00 95.12 129 CYS A C 1
ATOM 999 O O . CYS A 1 129 ? -2.695 6.046 3.650 1.00 95.12 129 CYS A O 1
ATOM 1001 N N . LYS A 1 130 ? -1.279 7.774 3.605 1.00 95.62 130 LYS A N 1
ATOM 1002 C CA . LYS A 1 130 ? -0.791 7.525 4.958 1.00 95.62 130 LYS A CA 1
ATOM 1003 C C . LYS A 1 130 ? -1.919 7.581 6.007 1.00 95.62 130 LYS A C 1
ATOM 1005 O O . LYS A 1 130 ? -1.946 6.691 6.853 1.00 95.62 130 LYS A O 1
ATOM 1010 N N . PRO A 1 131 ? -2.844 8.560 5.980 1.00 96.00 131 PRO A N 1
ATOM 1011 C CA . PRO A 1 131 ? -3.939 8.617 6.948 1.00 96.00 131 PRO A CA 1
ATOM 1012 C C . PRO A 1 131 ? -4.853 7.386 6.920 1.00 96.00 131 PRO A C 1
ATOM 1014 O O . PRO A 1 131 ? -5.204 6.869 7.982 1.00 96.00 131 PRO A O 1
ATOM 1017 N N . GLU A 1 132 ? -5.217 6.917 5.728 1.00 95.69 132 GLU A N 1
ATOM 1018 C CA . GLU A 1 132 ? -6.096 5.770 5.487 1.00 95.69 132 GLU A CA 1
ATOM 1019 C C . GLU A 1 132 ? -5.407 4.473 5.913 1.00 95.69 132 GLU A C 1
ATOM 1021 O O . GLU A 1 132 ? -5.989 3.667 6.639 1.00 95.69 132 GLU A O 1
ATOM 1026 N N . LYS A 1 133 ? -4.122 4.325 5.571 1.00 94.62 133 LYS A N 1
ATOM 1027 C CA . LYS A 1 133 ? -3.296 3.197 6.010 1.00 94.62 133 LYS A CA 1
ATOM 1028 C C . LYS A 1 133 ? -3.205 3.135 7.533 1.00 94.62 133 LYS A C 1
ATOM 1030 O O . LYS A 1 133 ? -3.480 2.092 8.116 1.00 94.62 133 LYS A O 1
ATOM 1035 N N . ASP A 1 134 ? -2.883 4.255 8.180 1.00 97.00 134 ASP A N 1
ATOM 1036 C CA . ASP A 1 134 ? -2.790 4.320 9.639 1.00 97.00 134 ASP A CA 1
ATOM 1037 C C . ASP A 1 134 ? -4.163 4.059 10.296 1.00 97.00 134 ASP A C 1
ATOM 1039 O O . ASP A 1 134 ? -4.234 3.571 11.424 1.00 97.00 134 ASP A O 1
ATOM 1043 N N . ALA A 1 135 ? -5.270 4.422 9.636 1.00 96.00 135 ALA A N 1
ATOM 1044 C CA . ALA A 1 135 ? -6.621 4.139 10.118 1.00 96.00 135 ALA A CA 1
ATOM 1045 C C . ALA A 1 135 ? -6.966 2.650 10.045 1.00 96.00 135 ALA A C 1
ATOM 1047 O O . ALA A 1 135 ? -7.516 2.128 11.016 1.00 96.00 135 ALA A O 1
ATOM 1048 N N . LEU A 1 136 ? -6.607 1.979 8.948 1.00 95.88 136 LEU A N 1
ATOM 1049 C CA . LEU A 1 136 ? -6.737 0.532 8.819 1.00 95.88 136 LEU A CA 1
ATOM 1050 C C . LEU A 1 136 ? -5.857 -0.184 9.846 1.00 95.88 136 LEU A C 1
ATOM 1052 O O . LEU A 1 136 ? -6.377 -0.996 10.603 1.00 95.88 136 LEU A O 1
ATOM 1056 N N . ASP A 1 137 ? -4.569 0.168 9.931 1.00 96.31 137 ASP A N 1
ATOM 1057 C CA . ASP A 1 137 ? -3.608 -0.441 10.862 1.00 96.31 137 ASP A CA 1
ATOM 1058 C C . ASP A 1 137 ? -4.115 -0.362 12.312 1.00 96.31 137 ASP A C 1
ATOM 1060 O O . ASP A 1 137 ? -4.161 -1.367 13.010 1.00 96.31 137 ASP A O 1
ATOM 1064 N N . ARG A 1 138 ? -4.621 0.800 12.751 1.00 96.81 138 ARG A N 1
ATOM 1065 C CA . ARG A 1 138 ? -5.217 0.944 14.095 1.00 96.81 138 ARG A CA 1
ATOM 1066 C C . ARG A 1 138 ? -6.483 0.116 14.319 1.00 96.81 138 ARG A C 1
ATOM 1068 O O . ARG A 1 138 ? -6.848 -0.103 15.470 1.00 96.81 138 ARG A O 1
ATOM 1075 N N . CYS A 1 139 ? -7.202 -0.235 13.259 1.00 96.44 139 CYS A N 1
ATOM 1076 C CA . CYS A 1 139 ? -8.409 -1.048 13.349 1.00 96.44 139 CYS A CA 1
ATOM 1077 C C . CYS A 1 139 ? -8.059 -2.544 13.415 1.00 96.44 139 CYS A C 1
ATOM 1079 O O . CYS A 1 139 ? -8.706 -3.300 14.143 1.00 96.44 139 CYS A O 1
ATOM 1081 N N . ILE A 1 140 ? -7.014 -2.955 12.683 1.00 96.00 140 ILE A N 1
ATOM 1082 C CA . ILE A 1 140 ? -6.581 -4.352 12.590 1.00 96.00 140 ILE A CA 1
ATOM 1083 C C . ILE A 1 140 ? -5.505 -4.775 13.602 1.00 96.00 140 ILE A C 1
ATOM 1085 O O . ILE A 1 140 ? -5.249 -5.972 13.711 1.00 96.00 140 ILE A O 1
ATOM 1089 N N . ASP A 1 141 ? -4.906 -3.847 14.351 1.00 91.56 141 ASP A N 1
ATOM 1090 C CA . ASP A 1 141 ? -4.025 -4.128 15.504 1.00 91.56 141 ASP A CA 1
ATOM 1091 C C . ASP A 1 141 ? -4.808 -4.699 16.697 1.00 91.56 141 ASP A C 1
ATOM 1093 O O . ASP A 1 141 ? -4.487 -5.819 17.166 1.00 91.56 141 ASP A O 1
#

Foldseek 3Di:
DDDDDDDDDDDDDDDDDPDDDPPDDPPPPVVPPPPVPPPDDDDDDDDDDDDDDDPDPPPPVQPDLLVLLVLLCVLQPDDPVVSVVSVVVLVVLCVLCVVQVNNVLSSVLSVQCVVAWDRDPVSGTDTPRPVSVVSSVVSSD

Mean predicted aligned error: 17.44 Å

Sequence (141 aa):
MRATWVSRAPAEGGKRANAAHRRSAPSELFIALEQRTRDNLGPMKASHMILALACLFTAACSPLEDDLCDYKCDCEGCSDREYGDCLDRYDDRYVDADRRGCVDQYDALLACEDDTGICNRDDKWSTSCKPEKDALDRCID

Radius of gyration: 26.88 Å; Cα contacts (8 Å, |Δi|>4): 82; chains: 1; bounding box: 93×28×70 Å

Organism: Sorangium cellulosum (strain So ce56) (NCBI:txid448385)

pLDDT: mean 73.09, std 23.29, range [35.34, 97.12]

Secondary structure (DSSP, 8-state):
------PPPP-----------------TTSTTSSSTTSS----------------S-----PPPHHHHHHHHHHHHT--HHHHHHHHHHHHHHHHHHHHHT-HHHHHHHHHHHHHH-EE-TTS-EE-S-HHHHHHHHHHH-